Protein AF-A0A4Q1U112-F1 (afdb_monomer_lite)

Radius of gyration: 26.2 Å; chains: 1; bounding box: 58×32×81 Å

Structure (mmCIF, N/CA/C/O backbone):
data_AF-A0A4Q1U112-F1
#
_entry.id   AF-A0A4Q1U112-F1
#
loop_
_atom_site.group_PDB
_atom_site.id
_atom_site.type_symbol
_atom_site.label_atom_id
_atom_site.label_alt_id
_atom_site.label_comp_id
_atom_site.label_asym_id
_atom_site.label_entity_id
_atom_site.label_seq_id
_atom_site.pdbx_PDB_ins_code
_ato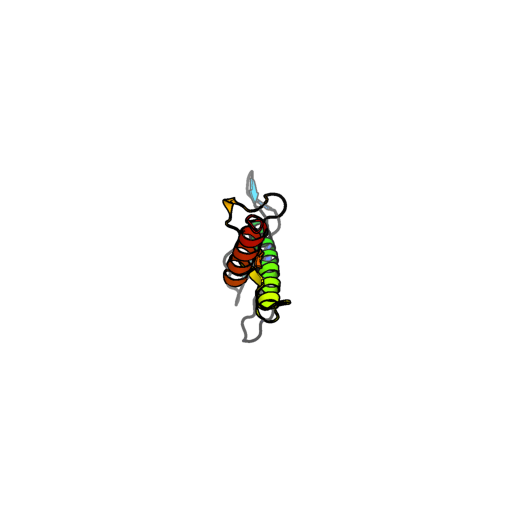m_site.Cartn_x
_atom_site.Cartn_y
_atom_site.Cartn_z
_atom_site.occupancy
_atom_site.B_iso_or_equiv
_atom_site.auth_seq_id
_atom_site.auth_comp_id
_atom_site.auth_asym_id
_atom_site.auth_atom_id
_atom_site.pdbx_PDB_model_num
ATOM 1 N N . MET A 1 1 ? 7.862 -14.401 -19.147 1.00 57.62 1 MET A N 1
ATOM 2 C CA . MET A 1 1 ? 6.931 -14.797 -18.071 1.00 57.62 1 MET A CA 1
ATOM 3 C C . MET A 1 1 ? 5.663 -15.278 -18.746 1.00 57.62 1 MET A C 1
ATOM 5 O O . MET A 1 1 ? 5.081 -14.524 -19.522 1.00 57.62 1 MET A O 1
ATOM 9 N N . GLU A 1 2 ? 5.315 -16.542 -18.550 1.00 55.25 2 GLU A N 1
ATOM 10 C CA . GLU A 1 2 ? 4.126 -17.132 -19.160 1.00 55.25 2 GLU A CA 1
ATOM 11 C C . GLU A 1 2 ? 2.918 -16.828 -18.277 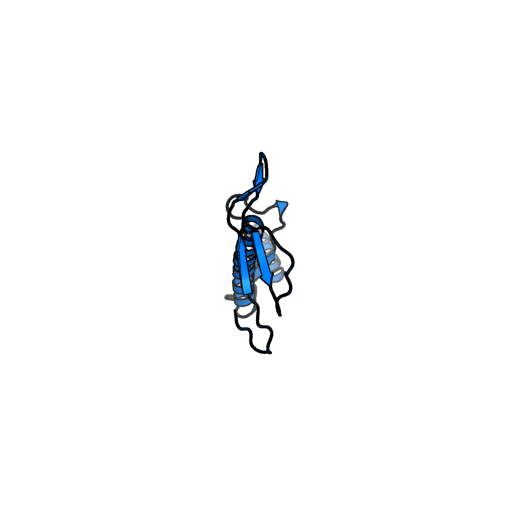1.00 55.25 2 GLU A C 1
ATOM 13 O O . GLU A 1 2 ? 2.934 -17.110 -17.081 1.00 55.25 2 GLU A O 1
ATOM 18 N N . HIS A 1 3 ? 1.893 -16.208 -18.859 1.00 58.03 3 HIS A N 1
ATOM 19 C CA . HIS A 1 3 ? 0.610 -15.999 -18.199 1.00 58.03 3 HIS A CA 1
ATOM 20 C C . HIS A 1 3 ? -0.436 -16.916 -18.847 1.00 58.03 3 HIS A C 1
ATOM 22 O O . HIS A 1 3 ? -0.465 -17.014 -20.080 1.00 58.03 3 HIS A O 1
ATOM 28 N N . PRO A 1 4 ? -1.327 -17.545 -18.057 1.00 60.22 4 PRO A N 1
ATOM 29 C CA . PRO A 1 4 ? -2.486 -18.246 -18.600 1.00 60.22 4 PRO A CA 1
ATOM 30 C C . PRO A 1 4 ? -3.287 -17.318 -19.529 1.00 60.22 4 PRO A C 1
ATOM 32 O O . PRO A 1 4 ? -3.485 -16.147 -19.206 1.00 60.22 4 PRO A O 1
ATOM 35 N N . GLY A 1 5 ? -3.723 -17.823 -20.689 1.00 64.81 5 GLY A N 1
ATOM 36 C CA . GLY A 1 5 ? -4.468 -17.041 -21.691 1.00 64.81 5 GLY A CA 1
ATOM 37 C C . GLY A 1 5 ? -3.644 -16.493 -22.867 1.00 64.81 5 GLY A C 1
ATOM 38 O O . GLY A 1 5 ? -4.147 -15.669 -23.620 1.00 64.81 5 GLY A O 1
ATOM 39 N N . GLY A 1 6 ? -2.390 -16.928 -23.053 1.00 62.16 6 GLY A N 1
ATOM 40 C CA . GLY A 1 6 ? -1.581 -16.568 -24.232 1.00 62.16 6 GLY A CA 1
ATOM 41 C C . GLY A 1 6 ? -0.916 -15.189 -24.159 1.00 62.16 6 GLY A C 1
ATOM 42 O O . GLY A 1 6 ? -0.270 -14.754 -25.110 1.00 62.16 6 GLY A O 1
ATOM 43 N N . HIS A 1 7 ? -1.016 -14.506 -23.018 1.00 64.38 7 HIS A N 1
ATOM 44 C CA . HIS A 1 7 ? -0.337 -13.238 -22.762 1.00 64.38 7 HIS A CA 1
ATOM 45 C C . HIS A 1 7 ? 1.119 -13.471 -22.346 1.00 64.38 7 HIS A C 1
ATOM 47 O O . HIS A 1 7 ? 1.536 -13.147 -21.232 1.00 64.38 7 HIS A O 1
ATOM 53 N N . SER A 1 8 ? 1.911 -14.043 -23.245 1.00 73.19 8 SER A N 1
ATOM 54 C CA . SER A 1 8 ? 3.341 -14.258 -23.030 1.00 73.19 8 SER A CA 1
ATOM 55 C C . SER A 1 8 ? 4.128 -12.992 -23.366 1.00 73.19 8 SER A C 1
ATOM 57 O O . SER A 1 8 ? 3.842 -12.292 -24.335 1.00 73.19 8 SER A O 1
ATOM 59 N N . GLY A 1 9 ? 5.121 -12.670 -22.541 1.00 83.69 9 GLY A N 1
ATOM 60 C CA . GLY A 1 9 ? 6.009 -11.536 -22.783 1.00 83.69 9 GLY A CA 1
ATOM 61 C C . G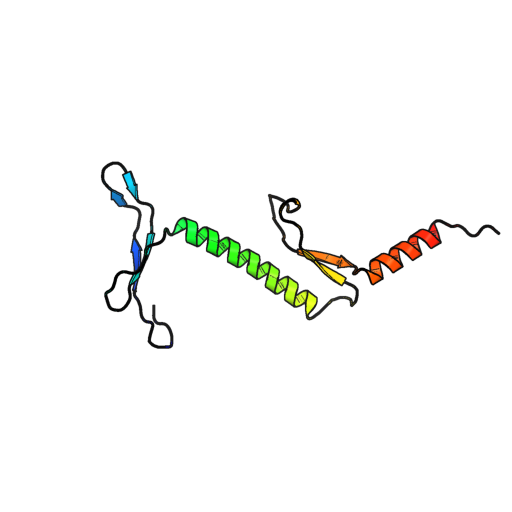LY A 1 9 ? 7.357 -11.692 -22.095 1.00 83.69 9 GLY A C 1
ATOM 62 O O . GLY A 1 9 ? 7.514 -12.491 -21.160 1.00 83.69 9 GLY A O 1
ATOM 63 N N . SER A 1 10 ? 8.320 -10.905 -22.555 1.00 88.88 10 SER A N 1
ATOM 64 C CA . SER A 1 10 ? 9.668 -10.843 -22.000 1.00 88.88 10 SER A CA 1
ATOM 65 C C . SER A 1 10 ? 9.767 -9.671 -21.037 1.00 88.88 10 SER A C 1
ATOM 67 O O . SER A 1 10 ? 9.467 -8.533 -21.390 1.00 88.88 10 SER A O 1
ATOM 69 N N . LEU A 1 11 ? 10.184 -9.955 -19.805 1.00 91.00 11 LEU A N 1
ATOM 70 C CA . LEU A 1 11 ? 10.555 -8.920 -18.850 1.00 91.00 11 LEU A CA 1
ATOM 71 C C . LEU A 1 11 ? 11.961 -8.443 -19.204 1.00 91.00 11 LEU A C 1
ATOM 73 O O . LEU A 1 11 ? 12.906 -9.229 -19.154 1.00 91.00 11 LEU A O 1
ATOM 77 N N . ILE A 1 12 ? 12.090 -7.170 -19.557 1.00 94.19 12 ILE A N 1
ATOM 78 C CA . ILE A 1 12 ? 13.382 -6.550 -19.829 1.00 94.19 12 ILE A CA 1
ATOM 79 C C . ILE A 1 12 ? 13.748 -5.689 -18.630 1.00 94.19 12 ILE A C 1
ATOM 81 O O . ILE A 1 12 ? 13.020 -4.756 -18.296 1.00 94.19 12 ILE A O 1
ATOM 85 N N . LEU A 1 13 ? 14.885 -5.994 -18.010 1.00 94.44 13 LEU A N 1
ATOM 86 C CA . LEU A 1 13 ? 15.484 -5.201 -16.941 1.00 94.44 13 LEU A CA 1
ATOM 87 C C . LEU A 1 13 ? 16.717 -4.497 -17.499 1.00 94.44 13 LEU A C 1
ATOM 89 O O . LEU A 1 13 ? 17.604 -5.136 -18.066 1.00 94.44 13 LEU A O 1
ATOM 93 N N . GLN A 1 14 ? 16.772 -3.181 -17.351 1.00 94.88 14 GLN A N 1
ATOM 94 C CA . GLN A 1 14 ? 17.910 -2.368 -17.752 1.00 94.88 14 GLN A CA 1
ATOM 95 C C . GLN A 1 14 ? 18.549 -1.789 -16.497 1.00 94.88 14 GLN A C 1
ATOM 97 O O . GLN A 1 14 ? 17.906 -1.071 -15.735 1.00 94.88 14 GLN A O 1
ATOM 102 N N . ASN A 1 15 ? 19.819 -2.126 -16.287 1.00 94.62 15 ASN A N 1
ATOM 103 C CA . ASN A 1 15 ? 20.598 -1.595 -15.177 1.00 94.62 15 ASN A CA 1
ATOM 104 C C . ASN A 1 15 ? 20.975 -0.121 -15.428 1.00 94.62 15 ASN A C 1
ATOM 106 O O . ASN A 1 15 ? 20.744 0.413 -16.519 1.00 94.62 15 ASN A O 1
ATOM 110 N N . TYR A 1 16 ? 21.583 0.517 -14.427 1.00 95.19 16 TYR A N 1
ATOM 111 C CA . TYR A 1 16 ? 22.195 1.831 -14.570 1.00 95.19 16 TYR A CA 1
ATOM 112 C C . TYR A 1 16 ? 23.090 1.878 -15.809 1.00 95.19 16 TYR A C 1
ATOM 114 O O . TYR A 1 16 ? 23.903 0.980 -16.049 1.00 95.19 16 TYR A O 1
ATOM 122 N N . ARG A 1 17 ? 22.945 2.945 -16.592 1.00 93.25 17 ARG A N 1
ATOM 123 C CA . ARG A 1 17 ? 23.764 3.178 -17.784 1.00 93.25 17 ARG A CA 1
ATOM 124 C C . ARG A 1 17 ? 24.220 4.623 -17.848 1.00 93.25 17 ARG A C 1
ATOM 126 O O . ARG A 1 17 ? 23.482 5.529 -17.471 1.00 93.25 17 ARG A O 1
ATOM 133 N N . VAL A 1 18 ? 25.419 4.832 -18.372 1.00 94.12 18 VAL A N 1
ATOM 134 C CA . VAL A 1 18 ? 25.917 6.172 -18.682 1.00 94.12 18 VAL A CA 1
ATOM 135 C C . VAL A 1 18 ? 25.221 6.664 -19.950 1.00 94.12 18 VAL A C 1
ATOM 137 O O . VAL A 1 18 ? 25.189 5.958 -20.959 1.00 94.12 18 VAL A O 1
ATOM 140 N N . VAL A 1 19 ? 24.639 7.859 -19.893 1.00 91.50 19 VAL A N 1
ATOM 141 C CA . VAL A 1 19 ? 23.976 8.524 -21.021 1.00 91.50 19 VAL A CA 1
ATOM 142 C C . VAL A 1 19 ? 24.586 9.916 -21.164 1.00 91.50 19 VAL A C 1
ATOM 144 O O . VAL A 1 19 ? 24.155 10.879 -20.535 1.00 91.50 19 VAL A O 1
ATOM 147 N N . GLY A 1 20 ? 25.642 10.019 -21.975 1.00 92.19 20 GLY A N 1
ATOM 148 C CA . GLY A 1 20 ? 26.430 11.248 -22.081 1.00 92.19 20 GLY A CA 1
ATOM 149 C C . GLY A 1 20 ? 27.102 11.588 -20.740 1.00 92.19 20 GLY A C 1
ATOM 150 O O . GLY A 1 20 ? 27.795 10.728 -20.200 1.00 92.19 20 GLY A O 1
ATOM 151 N N . PRO A 1 21 ? 26.917 12.803 -20.186 1.00 94.94 21 PRO A N 1
ATOM 152 C CA . PRO A 1 21 ? 27.492 13.185 -18.897 1.00 94.94 21 PRO A CA 1
ATOM 153 C C . PRO A 1 21 ? 26.663 12.724 -17.681 1.00 94.94 21 PRO A C 1
ATOM 155 O O . PRO A 1 21 ? 27.028 13.051 -16.554 1.00 94.94 21 PRO A O 1
ATOM 158 N N . THR A 1 22 ? 25.539 12.018 -17.870 1.00 95.06 22 THR A N 1
ATOM 159 C CA . THR A 1 22 ? 24.629 11.621 -16.781 1.00 95.06 22 THR A CA 1
ATOM 160 C C . THR A 1 22 ? 24.510 10.103 -16.637 1.00 95.06 22 THR A C 1
ATOM 162 O O . THR A 1 22 ? 24.939 9.334 -17.498 1.00 95.06 22 THR A O 1
ATOM 165 N N . ILE A 1 23 ? 23.921 9.658 -15.523 1.00 94.25 23 ILE A N 1
ATOM 166 C CA . ILE A 1 23 ? 23.584 8.255 -15.268 1.00 94.25 23 ILE A CA 1
ATOM 167 C C . ILE A 1 23 ? 22.065 8.110 -15.366 1.00 94.25 23 ILE A C 1
ATOM 169 O O . ILE A 1 23 ? 21.327 8.794 -14.659 1.00 94.25 23 ILE A O 1
ATOM 173 N N . ALA A 1 24 ? 21.592 7.212 -16.227 1.00 93.31 24 ALA A N 1
ATOM 174 C CA . ALA A 1 24 ? 20.187 6.831 -16.266 1.00 93.31 24 ALA A CA 1
ATOM 175 C C . ALA A 1 24 ? 19.891 5.784 -15.185 1.00 93.31 24 ALA A C 1
ATOM 177 O O . ALA A 1 24 ? 20.612 4.790 -15.064 1.00 93.31 24 ALA A O 1
ATOM 178 N N . SER A 1 25 ? 18.815 6.008 -14.432 1.00 95.19 25 SER A N 1
ATOM 179 C CA . SER A 1 25 ? 18.298 5.084 -13.420 1.00 95.19 25 SER A CA 1
ATOM 180 C C . SER A 1 25 ? 17.831 3.754 -14.028 1.00 95.19 25 SER A C 1
ATOM 182 O O . SER A 1 25 ? 17.423 3.721 -15.193 1.00 95.19 25 SER A O 1
ATOM 184 N N . PRO A 1 26 ? 17.851 2.657 -13.250 1.00 96.44 26 PRO A N 1
ATOM 185 C CA . PRO A 1 26 ? 17.428 1.352 -13.713 1.00 96.44 26 PRO A CA 1
ATOM 186 C C . PRO A 1 26 ? 15.932 1.362 -14.012 1.00 96.44 26 PRO A C 1
ATOM 188 O O . PRO A 1 26 ? 15.119 1.917 -13.263 1.00 96.44 26 PRO A O 1
ATOM 191 N N . CYS A 1 27 ? 15.569 0.728 -15.116 1.00 96.62 27 CYS A N 1
ATOM 192 C CA . CYS A 1 27 ? 14.200 0.677 -15.590 1.00 96.62 27 CYS A CA 1
ATOM 193 C C . CYS A 1 27 ? 13.837 -0.736 -16.032 1.00 96.62 27 CYS A C 1
ATOM 195 O O . CYS A 1 27 ? 14.698 -1.569 -16.327 1.00 96.62 27 CYS A O 1
ATOM 197 N N . TRP A 1 28 ? 12.544 -1.009 -16.074 1.00 95.38 28 TRP A N 1
ATOM 198 C CA . TRP A 1 28 ? 12.014 -2.247 -16.606 1.00 95.38 28 TRP A CA 1
ATOM 199 C C . TRP A 1 28 ? 10.946 -1.955 -17.648 1.00 95.38 28 TRP A C 1
ATOM 201 O O . TRP A 1 28 ? 10.416 -0.844 -17.727 1.00 95.38 28 TRP A O 1
ATOM 211 N N . ARG A 1 29 ? 10.666 -2.943 -18.491 1.00 93.88 29 ARG A N 1
ATOM 212 C CA . ARG A 1 29 ? 9.519 -2.947 -19.402 1.00 93.88 29 ARG A CA 1
ATOM 213 C C . ARG A 1 29 ? 9.101 -4.378 -19.701 1.00 93.88 29 ARG A C 1
ATOM 215 O O . ARG A 1 29 ? 9.874 -5.318 -19.497 1.00 93.88 29 ARG A O 1
ATOM 222 N N . ARG A 1 30 ? 7.891 -4.536 -20.224 1.00 91.31 30 ARG A N 1
ATOM 223 C CA . ARG A 1 30 ? 7.390 -5.817 -20.721 1.00 91.31 30 ARG A CA 1
ATOM 224 C C . ARG A 1 30 ? 7.254 -5.762 -22.232 1.00 91.31 30 ARG A C 1
ATOM 226 O O . ARG A 1 30 ? 6.398 -5.048 -22.738 1.00 91.31 30 ARG A O 1
ATOM 233 N N . ASP A 1 31 ? 8.045 -6.566 -22.922 1.00 91.88 31 ASP A N 1
ATOM 234 C CA . ASP A 1 31 ? 7.972 -6.683 -24.373 1.00 91.88 31 ASP A CA 1
ATOM 235 C C . ASP A 1 31 ? 7.018 -7.828 -24.740 1.00 91.88 31 ASP A C 1
ATOM 237 O O . ASP A 1 31 ? 7.048 -8.902 -24.127 1.00 91.88 31 ASP A O 1
ATOM 241 N N . VAL A 1 32 ? 6.141 -7.601 -25.717 1.00 88.75 32 VAL A N 1
ATOM 242 C CA . VAL A 1 32 ? 5.09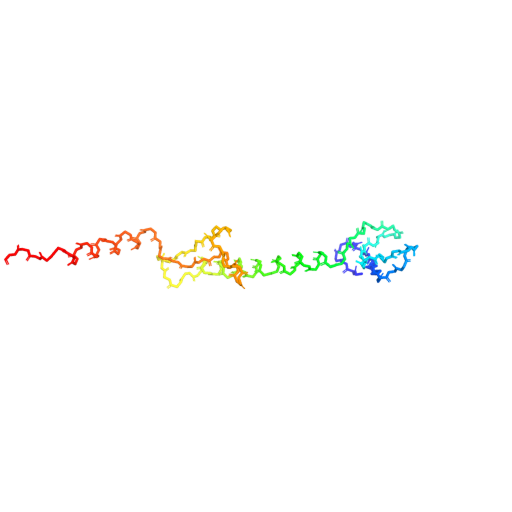8 -8.555 -26.136 1.00 88.75 32 VAL A CA 1
ATOM 243 C C . VAL A 1 32 ? 5.144 -8.687 -27.650 1.00 88.75 32 VAL A C 1
ATOM 245 O O . VAL A 1 32 ? 5.151 -7.682 -28.351 1.00 88.75 32 VAL A O 1
ATOM 248 N N . ASN A 1 33 ? 5.193 -9.919 -28.167 1.00 86.75 33 ASN A N 1
ATOM 249 C CA . ASN A 1 33 ? 5.258 -10.199 -29.611 1.00 86.75 33 ASN A CA 1
ATOM 250 C C . ASN A 1 33 ? 6.356 -9.400 -30.348 1.00 86.75 33 ASN A C 1
ATOM 252 O O . ASN A 1 33 ? 6.151 -8.919 -31.459 1.00 86.75 33 ASN A O 1
ATOM 256 N N . GLY A 1 34 ? 7.513 -9.212 -29.702 1.00 83.00 34 GLY A N 1
ATOM 257 C CA . GLY A 1 34 ? 8.635 -8.437 -30.246 1.00 83.00 34 GLY A CA 1
ATOM 258 C C . GLY A 1 34 ? 8.457 -6.913 -30.207 1.00 83.00 34 GLY A C 1
ATOM 259 O O . GLY A 1 34 ? 9.361 -6.196 -30.627 1.00 83.00 34 GLY A O 1
ATOM 260 N N . GLN A 1 35 ? 7.336 -6.401 -29.691 1.00 89.12 35 GLN A N 1
ATOM 261 C CA . GLN A 1 35 ? 7.110 -4.969 -29.501 1.00 89.12 35 GLN A CA 1
ATOM 262 C C . GLN A 1 35 ? 7.592 -4.518 -28.125 1.00 89.12 35 GLN A C 1
ATOM 264 O O . GLN A 1 35 ? 7.298 -5.160 -27.113 1.00 89.12 35 GLN A O 1
ATOM 269 N N . HIS A 1 36 ? 8.310 -3.394 -28.096 1.00 92.00 36 HIS A N 1
ATOM 270 C CA . HIS A 1 36 ? 8.765 -2.790 -26.850 1.00 92.00 36 HIS A CA 1
ATOM 271 C C . HIS A 1 36 ? 7.588 -2.223 -26.057 1.00 92.00 36 HIS A C 1
ATOM 273 O O . HIS A 1 36 ? 6.840 -1.385 -26.564 1.00 92.00 36 HIS A O 1
ATOM 279 N N . GLY A 1 37 ? 7.454 -2.652 -24.805 1.00 89.88 37 GLY A N 1
ATOM 280 C CA . GLY A 1 37 ? 6.475 -2.074 -23.890 1.00 89.88 37 GLY A CA 1
ATOM 281 C C . GLY A 1 37 ? 6.887 -0.700 -23.370 1.00 89.88 37 GLY A C 1
ATOM 282 O O . GLY A 1 37 ? 8.016 -0.239 -23.563 1.00 89.88 37 GLY A O 1
ATOM 283 N N . GLN A 1 38 ? 5.974 -0.065 -22.636 1.00 92.62 38 GLN A N 1
ATOM 284 C CA . GLN A 1 38 ? 6.302 1.138 -21.878 1.00 92.62 38 GLN A CA 1
ATOM 285 C C . GLN A 1 38 ? 7.321 0.814 -20.786 1.00 92.62 38 GLN A C 1
ATOM 287 O O . GLN A 1 38 ? 7.222 -0.211 -20.109 1.00 92.62 38 GLN A O 1
ATOM 292 N N . SER A 1 39 ? 8.310 1.694 -20.642 1.00 93.38 39 SER A N 1
ATOM 293 C CA . SER A 1 39 ? 9.332 1.561 -19.613 1.00 93.38 39 SER A CA 1
ATOM 294 C C . SER A 1 39 ? 8.960 2.354 -18.372 1.00 93.38 39 SER A C 1
ATOM 296 O O . SER A 1 39 ? 8.528 3.498 -18.484 1.00 93.38 39 SER A O 1
ATOM 298 N N . SER A 1 40 ? 9.185 1.751 -17.208 1.00 95.69 40 SER A N 1
ATOM 299 C CA . SER A 1 40 ? 9.044 2.394 -15.905 1.00 95.69 40 SER A CA 1
ATOM 300 C C . SER A 1 40 ? 10.325 2.250 -15.090 1.00 95.69 40 SER A C 1
ATOM 302 O O . SER A 1 40 ? 11.124 1.334 -15.311 1.00 95.69 40 SER A O 1
ATOM 304 N N . LEU A 1 41 ? 10.548 3.174 -14.161 1.00 96.44 41 LEU A N 1
ATOM 305 C CA . LEU A 1 41 ? 11.693 3.128 -13.259 1.00 96.44 41 LEU A CA 1
ATOM 306 C C . LEU A 1 41 ? 11.466 2.058 -12.192 1.00 96.44 41 LEU A C 1
ATOM 308 O O . LEU A 1 41 ? 10.406 1.993 -11.581 1.00 96.44 41 LEU A O 1
ATOM 312 N N . ILE A 1 42 ? 12.489 1.241 -11.939 1.00 95.56 42 ILE A N 1
ATOM 313 C CA . ILE A 1 42 ? 12.360 0.108 -11.013 1.00 95.56 42 ILE A CA 1
ATOM 314 C C . ILE A 1 42 ? 12.149 0.588 -9.572 1.00 95.56 42 ILE A C 1
ATOM 316 O O . ILE A 1 42 ? 11.296 0.053 -8.876 1.00 95.56 42 ILE A O 1
ATOM 320 N N . LEU A 1 43 ? 12.908 1.589 -9.114 1.00 94.38 43 LEU A N 1
ATOM 321 C CA . LEU A 1 43 ? 12.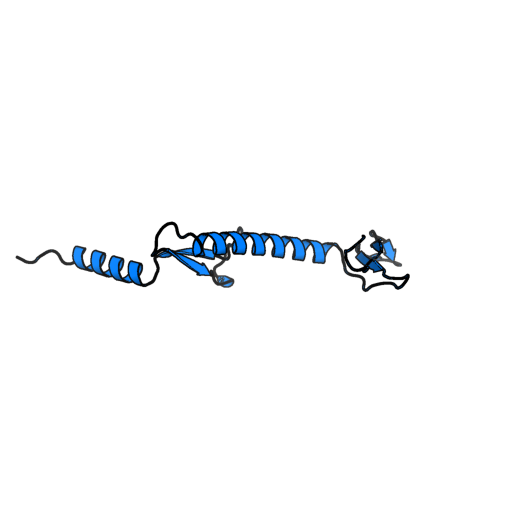876 1.997 -7.704 1.00 94.38 43 LEU A CA 1
ATOM 322 C C . LEU A 1 43 ? 11.520 2.586 -7.266 1.00 94.38 43 LEU A C 1
ATOM 324 O O . LEU A 1 43 ? 10.990 2.089 -6.275 1.00 94.38 43 LEU A O 1
ATOM 328 N N . PRO A 1 44 ? 10.909 3.548 -7.990 1.00 95.25 44 PRO A N 1
ATOM 329 C CA . PRO A 1 44 ? 9.587 4.061 -7.623 1.00 95.25 44 PRO A CA 1
ATOM 330 C C . PRO A 1 44 ? 8.494 2.987 -7.659 1.00 95.25 44 PRO A C 1
ATOM 332 O O . PRO A 1 44 ? 7.610 2.973 -6.807 1.00 95.25 44 PRO A O 1
ATOM 335 N N . ASP A 1 45 ? 8.564 2.057 -8.616 1.00 95.44 45 ASP A N 1
ATOM 336 C CA . ASP A 1 45 ? 7.592 0.965 -8.706 1.00 95.44 45 ASP A CA 1
ATOM 337 C C . ASP A 1 45 ? 7.719 -0.013 -7.532 1.00 95.44 45 ASP A C 1
ATOM 339 O O . ASP A 1 45 ? 6.706 -0.491 -7.022 1.00 95.44 45 ASP A O 1
ATOM 343 N N . LEU A 1 46 ? 8.946 -0.303 -7.082 1.00 94.81 46 LEU A N 1
ATOM 344 C CA . LEU A 1 46 ? 9.186 -1.142 -5.905 1.00 94.81 46 LEU A CA 1
ATOM 345 C C . LEU A 1 46 ? 8.716 -0.469 -4.614 1.00 94.81 46 LEU A C 1
ATOM 347 O O . LEU A 1 46 ? 8.123 -1.138 -3.770 1.00 94.81 46 LEU A O 1
ATOM 351 N N . GLU A 1 47 ? 8.949 0.835 -4.468 1.00 95.12 47 GLU A N 1
ATOM 352 C CA . GLU A 1 47 ? 8.450 1.618 -3.335 1.00 95.12 47 GLU A CA 1
ATOM 353 C C . GLU A 1 47 ? 6.917 1.578 -3.281 1.00 95.12 47 GLU A C 1
ATOM 355 O O . GLU A 1 47 ? 6.336 1.196 -2.265 1.00 95.12 47 GLU A O 1
ATOM 360 N N . LEU A 1 48 ? 6.260 1.838 -4.414 1.00 94.50 48 LEU A N 1
ATOM 361 C CA . LEU A 1 48 ? 4.806 1.753 -4.530 1.00 94.50 48 LEU A CA 1
ATOM 362 C C . LEU A 1 48 ? 4.275 0.340 -4.249 1.00 94.50 48 LEU A C 1
ATOM 364 O O . LEU A 1 48 ? 3.243 0.184 -3.595 1.00 94.50 48 LEU A O 1
ATOM 368 N N . ALA A 1 49 ? 4.952 -0.694 -4.752 1.00 94.81 49 ALA A N 1
ATOM 369 C CA . ALA A 1 49 ? 4.569 -2.082 -4.513 1.00 94.81 49 ALA A CA 1
ATOM 370 C C . ALA A 1 49 ? 4.664 -2.448 -3.026 1.00 94.81 49 ALA A C 1
ATOM 372 O O . ALA A 1 49 ? 3.755 -3.095 -2.505 1.00 94.81 49 ALA A O 1
ATOM 373 N N . LEU A 1 50 ? 5.725 -2.008 -2.342 1.00 93.94 50 LEU A N 1
ATOM 374 C CA . LEU A 1 50 ? 5.896 -2.212 -0.906 1.00 93.94 50 LEU A CA 1
ATOM 375 C C . LEU A 1 50 ? 4.777 -1.530 -0.115 1.00 93.94 50 LEU A C 1
ATOM 377 O O . LEU A 1 50 ? 4.134 -2.190 0.700 1.00 93.94 50 LEU A O 1
ATOM 381 N N . THR A 1 51 ? 4.504 -0.250 -0.387 1.00 91.44 51 THR A N 1
ATOM 382 C CA . THR A 1 51 ? 3.413 0.489 0.267 1.00 91.44 51 THR A CA 1
ATOM 383 C C . THR A 1 51 ? 2.084 -0.237 0.098 1.00 91.44 51 THR A C 1
ATOM 385 O O . THR A 1 51 ? 1.422 -0.543 1.086 1.00 91.44 51 THR A O 1
ATOM 388 N N . ARG A 1 52 ? 1.736 -0.616 -1.138 1.00 94.00 52 ARG A N 1
ATOM 389 C CA . ARG A 1 52 ? 0.484 -1.330 -1.429 1.00 94.00 52 ARG A CA 1
ATOM 390 C C . ARG A 1 52 ? 0.393 -2.679 -0.729 1.00 94.00 52 ARG A C 1
ATOM 392 O O . ARG A 1 52 ? -0.693 -3.073 -0.321 1.00 94.00 52 ARG A O 1
ATOM 399 N N . LEU A 1 53 ? 1.504 -3.403 -0.599 1.00 95.31 53 LEU A N 1
ATOM 400 C CA . LEU A 1 53 ? 1.518 -4.696 0.083 1.00 95.31 53 LEU A CA 1
ATOM 401 C C . LEU A 1 53 ? 1.231 -4.542 1.581 1.00 95.31 53 LEU A C 1
ATOM 403 O O . LEU A 1 53 ? 0.461 -5.324 2.137 1.00 95.31 53 LEU A O 1
ATOM 407 N N . LEU A 1 54 ? 1.828 -3.534 2.220 1.00 91.31 54 LEU A N 1
ATOM 408 C CA . LEU A 1 54 ? 1.596 -3.232 3.633 1.00 91.31 54 LEU A CA 1
ATOM 409 C C . LEU A 1 54 ? 0.153 -2.768 3.865 1.00 91.31 54 LEU A C 1
ATOM 411 O O . LEU A 1 54 ? -0.538 -3.312 4.725 1.00 91.31 54 LEU A O 1
ATOM 415 N N . GLU A 1 55 ? -0.328 -1.848 3.028 1.00 91.69 55 GLU A N 1
ATOM 416 C CA . GLU A 1 55 ? -1.711 -1.369 3.048 1.00 91.69 55 GLU A CA 1
ATOM 417 C C . GLU A 1 55 ? -2.720 -2.509 2.873 1.00 91.69 55 GLU A C 1
ATOM 419 O O . GLU A 1 55 ? -3.710 -2.580 3.603 1.00 91.69 55 GLU A O 1
ATOM 424 N N . PHE A 1 56 ? -2.454 -3.423 1.939 1.00 94.38 56 PHE A N 1
ATOM 425 C CA . PHE A 1 56 ? -3.295 -4.591 1.700 1.00 94.38 56 PHE A CA 1
ATOM 426 C C . PHE A 1 56 ? -3.273 -5.575 2.877 1.00 94.38 56 PHE A C 1
ATOM 428 O O . PHE A 1 56 ? -4.304 -6.150 3.226 1.00 94.38 56 PHE A O 1
ATOM 435 N N . GLY A 1 57 ? -2.120 -5.746 3.530 1.00 92.94 57 GLY A N 1
ATOM 436 C CA . GLY A 1 57 ? -2.009 -6.542 4.751 1.00 92.94 57 GLY A CA 1
ATOM 437 C C . GLY A 1 57 ? -2.918 -6.022 5.867 1.00 92.94 57 GLY A C 1
ATOM 438 O O . GLY A 1 57 ? -3.631 -6.806 6.497 1.00 92.94 57 GLY A O 1
ATOM 439 N N . GLU A 1 58 ? -2.955 -4.703 6.068 1.00 92.81 58 GLU A N 1
ATOM 440 C CA . GLU A 1 58 ? -3.862 -4.070 7.032 1.00 92.81 58 GLU A CA 1
ATOM 441 C C . GLU A 1 58 ? -5.340 -4.304 6.683 1.00 92.81 58 GLU A C 1
ATOM 443 O O . GLU A 1 58 ? -6.144 -4.612 7.566 1.00 92.81 58 GLU A O 1
ATOM 448 N N . GLU A 1 59 ? -5.701 -4.226 5.400 1.00 93.38 59 GLU A N 1
ATOM 449 C CA . GLU A 1 59 ? -7.071 -4.479 4.936 1.00 93.38 59 GLU A CA 1
ATOM 450 C C . GLU A 1 59 ? -7.512 -5.925 5.165 1.00 93.38 59 GLU A C 1
ATOM 452 O O . GLU A 1 59 ? -8.639 -6.152 5.608 1.00 93.38 59 GLU A O 1
ATOM 457 N N . ILE A 1 60 ? -6.635 -6.908 4.931 1.00 93.38 60 ILE A N 1
ATOM 458 C CA . ILE A 1 60 ? -6.938 -8.317 5.222 1.00 93.38 60 ILE A CA 1
ATOM 459 C C . ILE A 1 60 ? -7.260 -8.491 6.707 1.00 93.38 60 ILE A C 1
ATOM 461 O O . ILE A 1 60 ? -8.264 -9.123 7.052 1.00 93.38 60 ILE A O 1
ATOM 465 N N . VAL A 1 61 ? -6.431 -7.930 7.591 1.00 89.38 61 VAL A N 1
ATOM 466 C CA . VAL A 1 61 ? -6.638 -8.035 9.042 1.00 89.38 61 VAL A CA 1
ATOM 467 C C . VAL A 1 61 ? -7.943 -7.353 9.445 1.00 89.38 61 VAL A C 1
ATOM 469 O O . VAL A 1 61 ? -8.726 -7.933 10.202 1.00 89.38 61 VAL A O 1
ATOM 472 N N . ALA A 1 62 ? -8.221 -6.171 8.894 1.00 90.00 62 ALA A N 1
ATOM 473 C CA . ALA A 1 62 ? -9.462 -5.460 9.155 1.00 90.00 62 ALA A CA 1
ATOM 474 C C . ALA A 1 62 ? -10.694 -6.276 8.723 1.00 90.00 62 ALA A C 1
ATOM 476 O O . ALA A 1 62 ? -11.632 -6.457 9.501 1.00 90.00 62 ALA A O 1
ATOM 477 N N . GLN A 1 63 ? -10.668 -6.861 7.525 1.00 90.50 63 GLN A N 1
ATOM 478 C CA . GLN A 1 63 ? -11.747 -7.726 7.045 1.00 90.50 63 GLN A CA 1
ATOM 479 C C . GLN A 1 63 ? -11.926 -8.978 7.912 1.00 90.50 63 GLN A C 1
ATOM 481 O O . GLN A 1 63 ? -13.059 -9.380 8.181 1.00 90.50 63 GLN A O 1
ATOM 486 N N . CYS A 1 64 ? -10.838 -9.576 8.406 1.00 87.38 64 CYS A N 1
ATOM 487 C CA . CYS A 1 64 ? -10.917 -10.714 9.324 1.00 87.38 64 CYS A CA 1
ATOM 488 C C . CYS A 1 64 ? -11.645 -10.349 10.622 1.00 87.38 64 CYS A C 1
ATOM 490 O O . CYS A 1 64 ? -12.522 -11.096 11.055 1.00 87.38 64 CYS A O 1
ATOM 492 N N . VAL A 1 65 ? -11.312 -9.198 11.212 1.00 85.81 65 VAL A N 1
ATOM 493 C CA . VAL A 1 65 ? -11.942 -8.708 12.447 1.00 85.81 65 VAL A CA 1
ATOM 494 C C . VAL A 1 65 ? -13.422 -8.386 12.224 1.00 85.81 65 VAL A C 1
ATOM 496 O O . VAL A 1 65 ? -14.243 -8.759 13.056 1.00 85.81 65 VAL A O 1
ATOM 499 N N . LEU A 1 66 ? -13.788 -7.776 11.091 1.00 85.94 66 LEU A N 1
ATOM 500 C CA . LEU A 1 66 ? -15.194 -7.503 10.757 1.00 85.94 66 LEU A CA 1
ATOM 501 C C . LEU A 1 66 ? -15.998 -8.782 10.485 1.00 85.94 66 LEU A C 1
ATOM 503 O O . LEU A 1 66 ? -17.168 -8.867 10.844 1.00 85.94 66 LEU A O 1
ATOM 507 N N . THR A 1 67 ? -15.379 -9.790 9.867 1.00 89.50 67 THR A N 1
ATOM 508 C CA . THR A 1 67 ? -16.048 -11.062 9.542 1.00 89.50 67 THR A CA 1
ATOM 509 C C . THR A 1 67 ? -16.190 -11.966 10.769 1.00 89.50 67 THR A C 1
ATOM 511 O O . THR A 1 67 ? -17.113 -12.778 10.844 1.00 89.50 67 THR A O 1
ATOM 514 N N . ARG A 1 68 ? -15.257 -11.872 11.722 1.00 86.81 68 ARG A N 1
ATOM 515 C CA . ARG A 1 68 ? -15.219 -12.686 12.946 1.00 86.81 68 ARG A CA 1
ATOM 516 C C . ARG A 1 68 ? -14.888 -11.800 14.150 1.00 86.81 68 ARG A C 1
ATOM 518 O O . ARG A 1 68 ? -13.768 -11.872 14.664 1.00 86.81 68 ARG A O 1
ATOM 525 N N . PRO A 1 69 ? -15.837 -10.963 14.596 1.00 81.81 69 PRO A N 1
ATOM 526 C CA . PRO A 1 69 ? -15.596 -10.071 15.716 1.00 81.81 69 PRO A CA 1
ATOM 527 C C . PRO A 1 69 ? -15.392 -10.876 17.002 1.00 81.81 69 PRO A C 1
ATOM 529 O O . PRO A 1 69 ? -16.117 -11.830 17.280 1.00 81.81 69 PRO A O 1
ATOM 532 N N . ILE A 1 70 ? -14.404 -10.471 17.804 1.00 80.31 70 ILE A N 1
ATOM 533 C CA . ILE A 1 70 ? -14.168 -11.043 19.142 1.00 80.31 70 ILE A CA 1
ATOM 534 C C . ILE A 1 70 ? -15.349 -10.718 20.074 1.00 80.31 70 ILE A C 1
ATOM 536 O O . ILE A 1 70 ? -15.661 -11.492 20.975 1.00 80.31 70 ILE A O 1
ATOM 540 N N . HIS A 1 71 ? -16.010 -9.580 19.844 1.00 84.94 71 HIS A N 1
ATOM 541 C CA . HIS A 1 71 ? -17.168 -9.112 20.594 1.00 84.94 71 HIS A CA 1
ATOM 542 C C . HIS A 1 71 ? -18.081 -8.286 19.678 1.00 84.94 71 HIS A C 1
ATOM 544 O O . HIS A 1 71 ? -17.582 -7.515 18.861 1.00 84.94 71 HIS A O 1
ATOM 550 N N . GLU A 1 72 ? -19.402 -8.415 19.828 1.00 86.38 72 GLU A N 1
ATOM 551 C CA . GLU A 1 72 ? -20.402 -7.817 18.921 1.00 86.38 72 GLU A CA 1
ATOM 552 C C . GLU A 1 72 ? -20.356 -6.283 18.853 1.00 86.38 72 GLU A C 1
ATOM 554 O O . GLU A 1 72 ? -20.673 -5.698 17.825 1.00 86.38 72 GLU A O 1
ATOM 559 N N . HIS A 1 73 ? -19.883 -5.648 19.926 1.00 89.56 73 HIS A N 1
ATOM 560 C CA . HIS A 1 73 ? -19.773 -4.194 20.047 1.00 89.56 73 HIS A CA 1
ATOM 561 C C . HIS A 1 73 ? -18.372 -3.626 19.802 1.00 89.56 73 HIS A C 1
ATOM 563 O O . HIS A 1 73 ? -18.079 -2.512 20.228 1.00 89.56 73 HIS A O 1
ATOM 569 N N . PHE A 1 74 ? -17.474 -4.380 19.170 1.00 87.44 74 PHE A N 1
ATOM 570 C CA . PHE A 1 74 ? -16.185 -3.853 18.722 1.00 87.44 74 PHE A CA 1
ATOM 571 C C . PHE A 1 74 ? -16.173 -3.722 17.206 1.00 87.44 74 PHE A C 1
ATOM 573 O O . PHE A 1 74 ? -16.540 -4.643 16.482 1.00 87.44 74 PHE A O 1
ATOM 580 N N . THR A 1 75 ? -15.709 -2.573 16.730 1.00 89.19 75 THR A N 1
ATOM 581 C CA . THR A 1 75 ? -15.635 -2.253 15.308 1.00 89.19 75 THR A CA 1
ATOM 582 C C . THR A 1 75 ? -14.289 -1.632 14.951 1.00 89.19 75 THR A C 1
ATOM 584 O O . THR A 1 75 ? -13.429 -1.391 15.808 1.00 89.19 75 THR A O 1
ATOM 587 N N . ILE A 1 76 ? -14.092 -1.406 13.658 1.00 91.69 76 ILE A N 1
ATOM 588 C CA . ILE A 1 76 ? -12.881 -0.827 13.093 1.00 91.69 76 ILE A CA 1
ATOM 589 C C . ILE A 1 76 ? -13.154 0.608 12.675 1.00 91.69 76 ILE A C 1
ATOM 591 O O . ILE A 1 76 ? -14.151 0.904 12.021 1.00 91.69 76 ILE A O 1
ATOM 595 N N . TYR A 1 77 ? -12.216 1.486 13.005 1.00 91.56 77 TYR A N 1
ATOM 596 C CA . TYR A 1 77 ? -12.213 2.877 12.584 1.00 91.56 77 TYR A CA 1
ATOM 597 C C . TYR A 1 77 ? -10.963 3.172 11.771 1.00 91.56 77 TYR A C 1
ATOM 599 O O . TYR A 1 77 ? -9.857 2.792 12.162 1.00 91.56 77 TYR A O 1
ATOM 607 N N . GLU A 1 78 ? -11.129 3.907 10.678 1.00 92.62 78 GLU A N 1
ATOM 608 C CA . GLU A 1 78 ? -9.999 4.444 9.933 1.00 92.62 78 GLU A CA 1
ATOM 609 C C . GLU A 1 78 ? -9.425 5.680 10.641 1.00 92.62 78 GLU A C 1
ATOM 611 O O . GLU A 1 78 ? -10.151 6.556 11.124 1.00 92.62 78 GLU A O 1
ATOM 616 N N . ILE A 1 79 ? -8.100 5.740 10.727 1.00 92.38 79 ILE A N 1
ATOM 617 C CA . ILE A 1 79 ? -7.347 6.873 11.250 1.00 92.38 79 ILE A CA 1
ATOM 618 C C . ILE A 1 79 ? -7.096 7.843 10.083 1.00 92.38 79 ILE A C 1
ATOM 620 O O . ILE A 1 79 ? -6.475 7.441 9.091 1.00 92.38 79 ILE A O 1
ATOM 624 N N . PRO A 1 80 ? -7.536 9.115 10.178 1.00 91.81 80 PRO A N 1
ATOM 625 C CA . PRO A 1 80 ? -7.228 10.139 9.179 1.00 91.81 80 PRO A CA 1
ATOM 626 C C . PRO A 1 80 ? -5.723 10.293 8.982 1.00 91.81 80 PRO A C 1
ATOM 628 O O . PRO A 1 80 ? -4.974 10.185 9.955 1.00 91.81 80 PRO A O 1
ATOM 631 N N . LEU A 1 81 ? -5.287 10.567 7.751 1.00 88.25 81 LEU A N 1
ATOM 632 C CA . LEU A 1 81 ? -3.871 10.621 7.372 1.00 88.25 81 LEU A CA 1
ATOM 633 C C . LEU A 1 81 ? -3.057 11.551 8.284 1.00 88.25 81 LEU A C 1
ATOM 635 O O . LEU A 1 81 ? -1.957 11.202 8.700 1.00 88.25 81 LEU A O 1
ATOM 639 N N . GLU A 1 82 ? -3.636 12.686 8.670 1.00 92.69 82 GLU A N 1
ATOM 640 C CA . GLU A 1 82 ? -3.004 13.724 9.492 1.00 92.69 82 GLU A CA 1
ATOM 641 C C . GLU A 1 82 ? -2.775 13.283 10.946 1.00 92.69 82 GLU A C 1
ATOM 643 O O . GLU A 1 82 ? -2.004 13.907 11.672 1.00 92.69 82 GLU A O 1
ATOM 648 N N . LYS A 1 83 ? -3.465 12.225 11.389 1.00 91.25 83 LYS A N 1
ATOM 649 C CA . LYS A 1 83 ? -3.379 11.669 12.748 1.00 91.25 83 LYS A CA 1
ATOM 650 C C . LYS A 1 83 ? -2.561 10.377 12.812 1.00 91.25 83 LYS A C 1
ATOM 652 O O . LYS A 1 83 ? -2.440 9.802 13.894 1.00 91.25 83 LYS A O 1
ATOM 657 N N . ARG A 1 84 ? -2.039 9.893 11.681 1.00 90.44 84 ARG A N 1
ATOM 658 C CA . ARG A 1 84 ? -1.217 8.678 11.628 1.00 90.44 84 ARG A CA 1
ATOM 659 C C . ARG A 1 84 ? 0.183 8.981 12.161 1.00 90.44 84 ARG A C 1
ATOM 661 O O . ARG A 1 84 ? 0.732 10.049 11.906 1.00 90.44 84 ARG A O 1
ATOM 668 N N . SER A 1 85 ? 0.758 8.042 12.913 1.00 88.75 85 SER A N 1
ATOM 669 C CA . SER A 1 85 ? 2.132 8.187 13.403 1.00 88.75 85 SER A CA 1
ATOM 670 C C . SER A 1 85 ? 3.114 8.138 12.225 1.00 88.75 85 SER A C 1
ATOM 672 O O . SER A 1 85 ? 3.017 7.210 11.423 1.00 88.75 85 SER A O 1
ATOM 674 N N . PRO A 1 86 ? 4.083 9.066 12.121 1.00 85.25 86 PRO A N 1
ATOM 675 C CA . PRO A 1 86 ? 5.096 9.026 11.065 1.00 85.25 86 PRO A CA 1
ATOM 676 C C . PRO A 1 86 ? 5.973 7.768 11.106 1.00 85.25 86 PRO A C 1
ATOM 678 O O . PRO A 1 86 ? 6.451 7.317 10.072 1.00 85.25 86 PRO A O 1
ATOM 681 N N . GLU A 1 87 ? 6.190 7.203 12.297 1.00 87.00 87 GLU A N 1
ATOM 682 C CA . GLU A 1 87 ? 7.055 6.031 12.495 1.00 87.00 87 GLU A CA 1
ATOM 683 C C . GLU A 1 87 ? 6.354 4.715 12.134 1.00 87.00 87 GLU A C 1
ATOM 685 O O . GLU A 1 87 ? 7.000 3.744 11.748 1.00 87.00 87 GLU A O 1
ATOM 690 N N . ASN A 1 88 ? 5.025 4.681 12.268 1.00 80.94 88 ASN A N 1
ATOM 691 C CA . ASN A 1 88 ? 4.187 3.540 11.919 1.00 80.94 88 ASN A CA 1
ATOM 692 C C . ASN A 1 88 ? 2.768 4.036 11.582 1.00 80.94 88 ASN A C 1
ATOM 694 O O . ASN A 1 88 ? 1.942 4.190 12.492 1.00 80.94 88 ASN A O 1
ATOM 698 N N . PRO A 1 89 ? 2.477 4.334 10.303 1.00 82.88 89 PRO A N 1
ATOM 699 C CA . PRO A 1 89 ? 1.262 5.033 9.902 1.00 82.88 89 PRO A CA 1
ATOM 700 C C . PRO A 1 89 ? 0.055 4.091 9.799 1.00 82.88 89 PRO A C 1
ATOM 702 O O . PRO A 1 89 ? -0.593 4.025 8.755 1.00 82.88 89 PRO A O 1
ATOM 705 N N . ALA A 1 90 ? -0.263 3.387 10.889 1.00 88.38 90 ALA A N 1
ATOM 706 C CA . ALA A 1 90 ? -1.395 2.468 10.958 1.00 88.38 90 ALA A CA 1
ATOM 707 C C . ALA A 1 90 ? -2.686 3.144 10.465 1.00 88.38 90 ALA A C 1
ATOM 709 O O . ALA A 1 90 ? -3.033 4.253 10.896 1.00 88.38 90 ALA A O 1
ATOM 710 N N . ARG A 1 91 ? -3.404 2.477 9.560 1.00 92.12 91 ARG A N 1
ATOM 711 C CA . ARG A 1 91 ? -4.634 3.000 8.949 1.00 92.12 91 ARG A CA 1
ATOM 712 C C . ARG A 1 91 ? -5.853 2.710 9.799 1.00 92.12 91 ARG A C 1
ATOM 714 O O . ARG A 1 91 ? -6.795 3.494 9.778 1.00 92.12 91 ARG A O 1
ATOM 721 N N . PHE A 1 92 ? -5.843 1.615 10.551 1.00 92.88 92 PHE A N 1
ATOM 722 C CA . PHE A 1 92 ? -7.007 1.140 11.289 1.00 92.88 92 PHE A CA 1
ATOM 723 C C . PHE A 1 92 ? -6.754 1.067 12.793 1.00 92.88 92 PHE A C 1
ATOM 725 O O . PHE A 1 92 ? -5.672 0.699 13.250 1.00 92.88 92 PHE A O 1
ATOM 732 N N . LYS A 1 93 ? -7.793 1.371 13.572 1.00 90.25 93 LYS A N 1
ATOM 733 C CA . LYS A 1 93 ? -7.857 1.098 15.012 1.00 90.25 93 LYS A CA 1
ATOM 734 C C . LYS A 1 93 ? -9.123 0.322 15.346 1.00 90.25 93 LYS A C 1
ATOM 736 O O . LYS A 1 93 ? -10.158 0.514 14.714 1.00 90.25 93 LYS A O 1
ATOM 741 N N . VAL A 1 94 ? -9.041 -0.505 16.378 1.00 88.75 94 VAL A N 1
ATOM 742 C CA . VAL A 1 94 ? -10.183 -1.237 16.929 1.00 88.75 94 VAL A CA 1
ATOM 743 C C . VAL A 1 94 ? -10.727 -0.468 18.129 1.00 88.75 94 VAL A C 1
ATOM 745 O O . VAL A 1 94 ? -9.952 0.038 18.943 1.00 88.75 94 VAL A O 1
ATOM 748 N N . GLY A 1 95 ? -12.047 -0.357 18.239 1.00 89.94 95 GLY A N 1
ATOM 749 C CA . GLY A 1 95 ? -12.689 0.328 19.357 1.00 89.94 95 GLY A CA 1
ATOM 750 C C . GLY A 1 95 ? -14.145 -0.086 19.553 1.00 89.94 95 GLY A C 1
ATOM 751 O O . GLY A 1 95 ? -14.701 -0.765 18.688 1.00 89.94 95 GLY A O 1
ATOM 752 N N . PRO A 1 96 ? -14.752 0.305 20.685 1.00 90.19 96 PRO A N 1
ATOM 753 C CA . PRO A 1 96 ? -16.168 0.076 20.938 1.00 90.19 96 PRO A CA 1
ATOM 754 C C . PRO A 1 96 ? -17.029 0.813 19.908 1.00 90.19 96 PRO A C 1
ATOM 756 O O . PRO A 1 96 ? -16.683 1.920 19.494 1.00 90.19 96 PRO A O 1
ATOM 759 N N . ASP A 1 97 ? -18.139 0.199 19.513 1.00 89.94 97 ASP A N 1
ATOM 760 C CA . ASP A 1 97 ? -19.156 0.821 18.674 1.00 89.94 97 ASP A CA 1
ATOM 761 C C . ASP A 1 97 ? -19.919 1.929 19.427 1.00 89.94 97 ASP A C 1
ATOM 763 O O . ASP A 1 97 ? -19.733 2.165 20.624 1.00 89.94 97 ASP A O 1
ATOM 767 N N . THR A 1 98 ? -20.791 2.644 18.714 1.00 89.19 98 THR A N 1
ATOM 768 C CA . THR A 1 98 ? -21.580 3.737 19.301 1.00 89.19 98 THR A CA 1
ATOM 769 C C . THR A 1 98 ? -22.484 3.261 20.434 1.00 89.19 98 THR A C 1
ATOM 771 O O . THR A 1 98 ? -22.637 3.973 21.421 1.00 89.19 98 THR A O 1
ATOM 774 N N . PHE A 1 99 ? -23.034 2.049 20.333 1.00 91.00 99 PHE A N 1
ATOM 775 C CA . PHE A 1 99 ? -23.915 1.491 21.355 1.00 91.00 99 PHE A CA 1
ATOM 776 C C . PHE A 1 99 ? -23.175 1.264 22.677 1.00 91.00 99 PHE A C 1
ATOM 778 O O . PHE A 1 99 ? -23.640 1.688 23.739 1.00 91.00 99 PHE A O 1
ATOM 785 N N . LEU A 1 100 ? -22.007 0.622 22.628 1.00 89.81 100 LEU A N 1
ATOM 786 C CA . LEU A 1 100 ? -21.207 0.365 23.819 1.00 89.81 100 LEU A CA 1
ATOM 787 C C . LEU A 1 100 ? -20.625 1.660 24.391 1.00 89.81 100 LEU A C 1
ATOM 789 O O . LEU A 1 100 ? -20.583 1.806 25.609 1.00 89.81 100 LEU A O 1
ATOM 793 N N . LEU A 1 101 ? -20.249 2.624 23.547 1.00 91.12 101 LEU A N 1
ATOM 794 C CA . LEU A 1 101 ? -19.831 3.953 24.004 1.00 91.12 101 LEU A CA 1
ATOM 795 C C . LEU A 1 101 ? -20.936 4.677 24.787 1.00 91.12 101 LEU A C 1
ATOM 797 O O . LEU A 1 101 ? -20.666 5.208 25.863 1.00 91.12 101 LEU A O 1
ATOM 801 N N . GLU A 1 102 ? -22.176 4.664 24.294 1.00 92.25 102 GLU A N 1
ATOM 802 C CA . GLU A 1 102 ? -23.325 5.263 24.989 1.00 92.25 102 GLU A CA 1
ATOM 803 C C . GLU A 1 102 ? -23.600 4.569 26.329 1.00 92.25 102 GLU A C 1
ATOM 805 O O . GLU A 1 102 ? -23.768 5.230 27.355 1.00 92.25 102 GLU A O 1
ATOM 810 N N . ARG A 1 103 ? -23.579 3.231 26.349 1.00 91.00 103 ARG A N 1
ATOM 811 C CA . ARG A 1 103 ? -23.780 2.442 27.575 1.00 91.00 103 ARG A CA 1
ATOM 812 C C . ARG A 1 103 ? -22.684 2.670 28.616 1.00 91.00 103 ARG A C 1
ATOM 814 O O . ARG A 1 103 ? -22.991 2.737 29.806 1.00 91.00 103 ARG A O 1
ATOM 821 N N . LEU A 1 104 ? -21.427 2.797 28.189 1.00 90.69 104 LEU A N 1
ATOM 822 C CA . LEU A 1 104 ? -20.311 3.114 29.084 1.00 90.69 104 LEU A CA 1
ATOM 823 C C . LEU A 1 104 ? -20.460 4.521 29.675 1.00 90.69 104 LEU A C 1
ATOM 825 O O . LEU A 1 104 ? -20.329 4.679 30.887 1.00 90.69 104 LEU A O 1
ATOM 829 N N . ALA A 1 105 ? -20.829 5.512 28.859 1.00 91.44 105 ALA A N 1
ATOM 830 C CA . ALA A 1 105 ? -21.060 6.879 29.327 1.00 91.44 105 ALA A CA 1
ATOM 831 C C . ALA A 1 105 ? -22.219 6.971 30.339 1.00 91.44 105 ALA A C 1
ATOM 833 O O . ALA A 1 105 ? -22.125 7.677 31.345 1.00 91.44 105 ALA A O 1
ATOM 834 N N . GLU A 1 106 ? -23.309 6.229 30.117 1.00 90.94 106 GLU A N 1
ATOM 835 C CA . GLU A 1 106 ? -24.419 6.135 31.073 1.00 90.94 106 GLU A CA 1
ATOM 836 C C . GLU A 1 106 ? -23.996 5.497 32.404 1.00 90.94 106 GLU A C 1
ATOM 838 O O . GLU A 1 106 ? -24.416 5.955 33.469 1.00 90.94 106 GLU A O 1
ATOM 843 N N . ALA A 1 107 ? -23.157 4.457 32.359 1.00 87.62 107 ALA A N 1
ATOM 844 C CA . ALA A 1 107 ? -22.653 3.785 33.552 1.00 87.62 107 ALA A CA 1
ATOM 845 C C . ALA A 1 107 ? -21.713 4.686 34.373 1.00 87.62 107 ALA A C 1
ATOM 847 O O . ALA A 1 107 ? -21.831 4.733 35.600 1.00 87.62 107 ALA A O 1
ATOM 848 N N . GLU A 1 108 ? -20.831 5.440 33.712 1.00 84.75 108 GLU A N 1
ATOM 849 C CA . GLU A 1 108 ? -19.954 6.424 34.360 1.00 84.75 108 GLU A CA 1
ATOM 850 C C . GLU A 1 108 ? -20.766 7.560 35.003 1.00 84.75 108 GLU A C 1
ATOM 852 O O . GLU A 1 108 ? -20.598 7.855 36.189 1.00 84.75 108 GLU A O 1
ATOM 857 N N . GLY A 1 109 ? -21.748 8.118 34.284 1.00 79.44 109 GLY A N 1
ATOM 858 C CA . GLY A 1 109 ? -22.641 9.149 34.827 1.00 79.44 109 GLY A CA 1
ATOM 859 C C . GLY A 1 109 ? -23.536 8.662 35.980 1.00 79.44 109 GLY A C 1
ATOM 860 O O . GLY A 1 109 ? -23.926 9.453 36.845 1.00 79.44 109 GLY A O 1
ATOM 861 N N . ALA A 1 110 ? -23.857 7.364 36.026 1.00 71.19 110 ALA A N 1
ATOM 862 C CA . ALA A 1 110 ? -24.572 6.742 37.141 1.00 71.19 110 ALA A CA 1
ATOM 863 C C . ALA A 1 110 ? -23.678 6.516 38.376 1.00 71.19 110 ALA A C 1
ATOM 865 O O . ALA A 1 110 ? -24.191 6.539 39.497 1.00 71.19 110 ALA A O 1
ATOM 866 N N . MET A 1 111 ? -22.364 6.333 38.197 1.00 64.38 111 MET A N 1
ATOM 867 C CA . MET A 1 111 ? -21.399 6.269 39.303 1.00 64.38 111 MET A CA 1
ATOM 868 C C . MET A 1 111 ? -21.105 7.649 39.910 1.00 64.38 111 MET A C 1
ATOM 870 O O . MET A 1 111 ? -20.940 7.747 41.126 1.00 64.38 111 MET A O 1
ATOM 874 N N . GLU A 1 112 ? -21.089 8.717 39.107 1.00 60.75 112 GLU A N 1
ATOM 875 C CA . GLU A 1 112 ? -20.821 10.088 39.583 1.00 60.75 112 GLU A CA 1
ATOM 876 C C . GLU A 1 112 ? -21.979 10.735 40.359 1.00 60.75 112 GLU A C 1
ATOM 878 O O . GLU A 1 112 ? -21.776 11.730 41.058 1.00 60.75 112 GLU A O 1
ATOM 883 N N . LYS A 1 113 ? -23.195 10.182 40.288 1.00 56.69 113 LYS A N 1
ATOM 884 C CA . LYS A 1 113 ? -24.331 10.605 41.120 1.00 56.69 113 LYS A CA 1
ATOM 885 C C . LYS A 1 113 ? -24.467 9.670 42.327 1.00 56.69 113 LYS A C 1
ATOM 887 O O . LYS A 1 113 ? -25.263 8.728 42.268 1.00 56.69 113 LYS A O 1
ATOM 892 N N . PRO A 1 114 ? -23.753 9.894 43.449 1.00 51.75 114 PRO A N 1
ATOM 893 C CA . PRO A 1 114 ? -24.016 9.121 44.649 1.00 51.75 114 PRO A CA 1
ATOM 894 C C . PRO A 1 114 ? -25.458 9.382 45.092 1.00 51.75 114 PRO A C 1
ATOM 896 O O . PRO A 1 114 ? -25.940 10.518 45.088 1.00 51.75 114 PRO A O 1
ATOM 899 N N . LYS A 1 115 ? -26.156 8.299 45.449 1.00 55.59 115 LYS A N 1
ATOM 900 C CA . LYS A 1 115 ? -27.509 8.315 46.010 1.00 55.59 115 LYS A CA 1
ATOM 901 C C . LYS A 1 115 ? -27.567 9.317 47.167 1.00 55.59 115 LYS A C 1
ATOM 903 O O . LYS A 1 115 ? -27.095 9.019 48.257 1.00 55.59 115 LYS A O 1
ATOM 908 N N . GLN A 1 116 ? -28.178 10.479 46.941 1.00 51.06 116 GLN A N 1
ATOM 909 C CA . GLN A 1 116 ? -28.685 11.314 48.024 1.00 51.06 116 GLN A CA 1
ATOM 910 C C . GLN A 1 116 ? -29.858 10.569 48.666 1.00 51.06 116 GLN A C 1
ATOM 912 O O . GLN A 1 116 ? -30.967 10.573 48.127 1.00 51.06 116 GLN A O 1
ATOM 917 N N . LYS A 1 117 ? -29.600 9.886 49.780 1.00 45.00 117 LYS A N 1
ATOM 918 C CA . LYS A 1 117 ? -30.596 9.537 50.794 1.00 45.00 117 LYS A CA 1
ATOM 919 C C . LYS A 1 117 ? -29.949 9.579 52.165 1.00 45.00 117 LYS A C 1
ATOM 921 O O . LYS A 1 117 ? -28.834 9.030 52.284 1.00 45.00 117 LYS A O 1
#

Foldseek 3Di:
DDDPPPFDWDKDWAPWDDDDPDI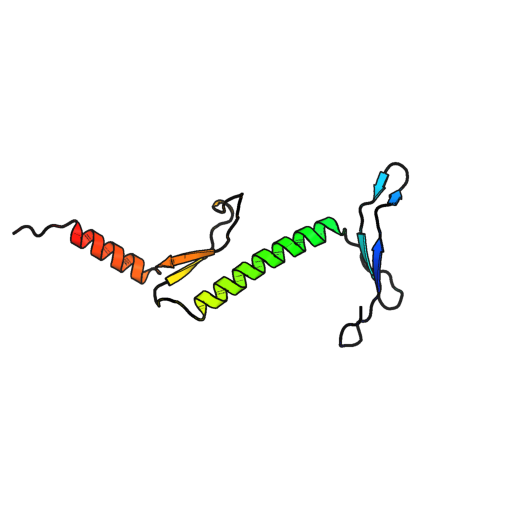DAIWIFTGGPNRTGDIDHPVVVVVVVVVVVVVVVLVVVQVVCVVPPPDPQKHKDADPQVRADPVGRRGIDIDGHPVVVVVVVVVVVVVVDDDDD

pLDDT: mean 86.62, std 11.65, range [45.0, 96.62]

Sequence (117 aa):
MEHPGGHSGSLILQNYRVVGPTIASPCWRRDVNGQHGQSSLILPDLELALTRLLEFGEEIVAQCVLTRPIHEHFTIYEIPLEKRSPENPARFKVGPDTFLLERLAEAEGAMEKPKQK

Organism: Rhizobium leguminosarum (NCBI:txid384)

Secondary structure (DSSP, 8-state):
---TTS---EEEEE--EEETTEEEPPEEEEEBTTBPPPEEEHHHHHHHHHHHHHHHHHHHHHHHHHHS-SSTTEEEEEPPGGGS-SSS---EEEEE-HHHHHHHHHHHHHHHS----